Protein AF-V5GJG0-F1 (afdb_monomer_lite)

pLDDT: mean 94.21, std 4.52, range [66.25, 98.5]

Structure (mmCIF, N/CA/C/O backbone):
data_AF-V5GJG0-F1
#
_entry.id   AF-V5GJG0-F1
#
loop_
_atom_site.group_PDB
_atom_site.id
_atom_site.type_symbol
_atom_site.label_atom_id
_atom_site.label_alt_id
_atom_site.label_comp_id
_atom_site.label_asym_id
_atom_site.label_entity_id
_atom_site.label_seq_id
_atom_site.pdbx_PDB_ins_code
_atom_site.Cartn_x
_atom_site.Cartn_y
_atom_site.Cartn_z
_atom_site.occupancy
_atom_site.B_iso_or_equiv
_atom_site.auth_seq_id
_atom_site.auth_comp_id
_atom_site.auth_asym_id
_atom_site.auth_atom_id
_atom_site.pdbx_PDB_model_num
ATOM 1 N N . CYS A 1 1 ? 19.287 -7.462 -42.741 1.00 72.06 1 CYS A N 1
ATOM 2 C CA . CYS A 1 1 ? 18.991 -7.308 -41.304 1.00 72.06 1 CYS A CA 1
ATOM 3 C C . CYS A 1 1 ? 19.361 -5.898 -40.877 1.00 72.06 1 CYS A C 1
ATOM 5 O O . CYS A 1 1 ? 20.511 -5.533 -41.064 1.00 72.06 1 CYS A O 1
ATOM 7 N N . SER A 1 2 ? 18.399 -5.112 -40.390 1.00 84.31 2 SER A N 1
ATOM 8 C CA . SER A 1 2 ? 18.589 -3.713 -39.963 1.00 84.31 2 SER A CA 1
ATOM 9 C C . SER A 1 2 ? 18.581 -3.524 -38.441 1.00 84.31 2 SER A C 1
ATOM 11 O O . SER A 1 2 ? 18.913 -2.444 -37.970 1.00 84.31 2 SER A O 1
ATOM 13 N N . LEU A 1 3 ? 18.217 -4.560 -37.680 1.00 86.62 3 LEU A N 1
ATOM 14 C CA . LEU A 1 3 ? 18.143 -4.560 -36.219 1.00 86.62 3 LEU A CA 1
ATOM 15 C C . LEU A 1 3 ? 18.796 -5.828 -35.663 1.00 86.62 3 LEU A C 1
ATOM 17 O O . LEU A 1 3 ? 18.844 -6.857 -36.348 1.00 86.62 3 LEU A O 1
ATOM 21 N N . CYS A 1 4 ? 19.283 -5.739 -34.426 1.00 88.81 4 CYS A N 1
ATOM 22 C CA . CYS A 1 4 ? 19.715 -6.896 -33.651 1.00 88.81 4 CYS A CA 1
ATOM 23 C C . CYS A 1 4 ? 18.515 -7.796 -33.298 1.00 88.81 4 CYS A C 1
ATOM 25 O O . CYS A 1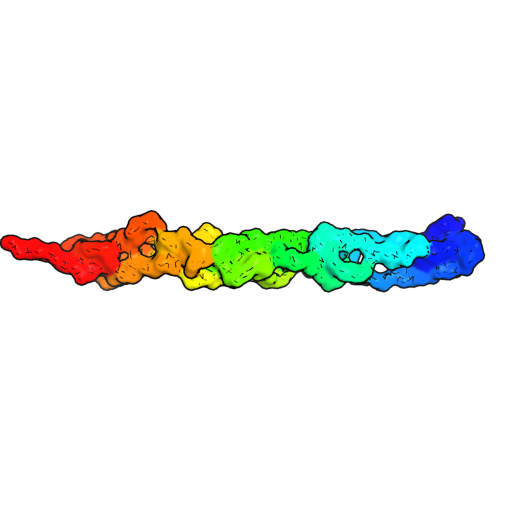 4 ? 17.357 -7.384 -33.397 1.00 88.81 4 CYS A O 1
ATOM 27 N N . ALA A 1 5 ? 18.789 -9.047 -32.918 1.00 89.06 5 ALA A N 1
ATOM 28 C CA . ALA A 1 5 ? 17.753 -9.986 -32.486 1.00 89.06 5 ALA A CA 1
ATOM 29 C C . ALA A 1 5 ? 17.010 -9.476 -31.227 1.00 89.06 5 ALA A C 1
ATOM 31 O O . ALA A 1 5 ? 17.573 -8.671 -30.482 1.00 89.06 5 ALA A O 1
ATOM 32 N N . PRO A 1 6 ? 15.775 -9.942 -30.948 1.00 85.56 6 PRO A N 1
ATOM 33 C CA . PRO A 1 6 ? 15.076 -9.608 -29.706 1.00 85.56 6 PRO A CA 1
ATOM 34 C C . PRO A 1 6 ? 15.945 -9.897 -28.475 1.00 85.56 6 PRO A C 1
ATOM 36 O O . PRO A 1 6 ? 16.569 -10.954 -28.397 1.00 85.56 6 PRO A O 1
ATOM 39 N N . GLY A 1 7 ? 16.006 -8.949 -27.536 1.00 85.38 7 GLY A N 1
ATOM 40 C CA . GLY A 1 7 ? 16.881 -9.033 -26.360 1.00 85.38 7 GLY A CA 1
ATOM 41 C C . GLY A 1 7 ? 18.332 -8.594 -26.600 1.00 85.38 7 GLY A C 1
ATOM 42 O O . GLY A 1 7 ? 19.149 -8.720 -25.693 1.00 85.38 7 GLY A O 1
ATOM 43 N N . PHE A 1 8 ? 18.663 -8.069 -27.785 1.00 91.31 8 PHE A N 1
ATOM 44 C CA . PHE A 1 8 ? 19.981 -7.521 -28.106 1.00 91.31 8 PHE A CA 1
ATOM 45 C C . PHE A 1 8 ? 19.888 -6.071 -28.591 1.00 91.31 8 PHE A C 1
ATOM 47 O O . PHE A 1 8 ? 18.914 -5.680 -29.239 1.00 91.31 8 PHE A O 1
ATOM 54 N N . TYR A 1 9 ? 20.938 -5.293 -28.334 1.00 93.69 9 TYR A N 1
ATOM 55 C CA . TYR A 1 9 ? 21.072 -3.904 -28.760 1.00 93.69 9 TYR A CA 1
ATOM 56 C C . TYR A 1 9 ? 22.412 -3.636 -29.453 1.00 93.69 9 TYR A C 1
ATOM 58 O O . TYR A 1 9 ? 23.375 -4.380 -29.275 1.00 93.69 9 TYR A O 1
ATOM 66 N N . GLY A 1 10 ? 22.476 -2.576 -30.257 1.00 91.38 10 GLY A N 1
ATOM 67 C CA . GLY A 1 10 ? 23.680 -2.144 -30.971 1.00 91.38 10 GLY A CA 1
ATOM 68 C C . GLY A 1 10 ? 23.406 -1.830 -32.442 1.00 91.38 10 GLY A C 1
ATOM 69 O O . GLY A 1 10 ? 22.259 -1.771 -32.883 1.00 91.38 10 GLY A O 1
ATOM 70 N N . ASP A 1 11 ? 24.462 -1.626 -33.227 1.00 90.88 11 ASP A N 1
ATOM 71 C CA . ASP A 1 11 ? 24.352 -1.368 -34.664 1.00 90.88 11 ASP A CA 1
ATOM 72 C C . ASP A 1 11 ? 24.513 -2.680 -35.446 1.00 90.88 11 ASP A C 1
ATOM 74 O O . ASP A 1 11 ? 25.607 -3.236 -35.556 1.00 90.88 11 ASP A O 1
ATOM 78 N N . ALA A 1 12 ? 23.411 -3.172 -36.017 1.00 89.31 12 ALA A N 1
ATOM 79 C CA . ALA A 1 12 ? 23.382 -4.395 -36.819 1.00 89.31 12 ALA A CA 1
ATOM 80 C C . ALA A 1 12 ? 23.891 -4.215 -38.264 1.00 89.31 12 ALA A C 1
ATOM 82 O O . ALA A 1 12 ? 24.106 -5.208 -38.964 1.00 89.31 12 ALA A O 1
ATOM 83 N N . VAL A 1 13 ? 24.058 -2.973 -38.730 1.00 88.56 13 VAL A N 1
ATOM 84 C CA . VAL A 1 13 ? 24.346 -2.637 -40.130 1.00 88.56 13 VAL A CA 1
ATOM 85 C C . VAL A 1 13 ? 25.823 -2.313 -40.321 1.00 88.56 13 VAL A C 1
ATOM 87 O O . VAL A 1 13 ? 26.483 -2.983 -41.119 1.00 88.56 13 VAL A O 1
ATOM 90 N N . ASN A 1 14 ? 26.351 -1.324 -39.593 1.00 89.81 14 ASN A N 1
ATOM 91 C CA . ASN A 1 14 ? 27.720 -0.847 -39.813 1.00 89.81 14 ASN A CA 1
ATOM 92 C C . ASN A 1 14 ? 28.714 -1.559 -38.898 1.00 89.81 14 ASN A C 1
ATOM 94 O O . ASN A 1 14 ? 29.642 -2.206 -39.381 1.00 89.81 14 ASN A O 1
ATOM 98 N N . LEU A 1 15 ? 28.515 -1.463 -37.580 1.00 88.75 15 LEU A N 1
ATOM 99 C CA . LEU A 1 15 ? 29.462 -1.999 -36.594 1.00 88.75 15 LEU A CA 1
ATOM 100 C C . LEU A 1 15 ? 29.273 -3.496 -36.318 1.00 88.75 15 LEU A C 1
ATOM 102 O O . LEU A 1 15 ? 30.209 -4.149 -35.864 1.00 88.75 15 LEU A O 1
ATOM 106 N N . LYS A 1 16 ? 28.080 -4.042 -36.593 1.00 88.75 16 LYS A N 1
ATOM 107 C CA . LYS A 1 16 ? 27.690 -5.441 -36.330 1.00 88.75 16 LYS A CA 1
ATOM 108 C C . LYS A 1 16 ? 27.974 -5.877 -34.888 1.00 88.75 16 LYS A C 1
ATOM 110 O O . LYS A 1 16 ? 28.361 -7.015 -34.636 1.00 88.75 16 LYS A O 1
ATOM 115 N N . ASN A 1 17 ? 27.783 -4.966 -33.940 1.00 90.44 17 ASN A N 1
ATOM 116 C CA . ASN A 1 17 ? 28.184 -5.119 -32.543 1.00 90.44 17 ASN A CA 1
ATOM 117 C C . ASN A 1 17 ? 26.995 -5.418 -31.619 1.00 90.44 17 ASN A C 1
ATOM 119 O O . ASN A 1 17 ? 26.889 -4.834 -30.545 1.00 90.44 17 ASN A O 1
ATOM 123 N N . CYS A 1 18 ? 26.098 -6.314 -32.030 1.00 92.31 18 CYS A N 1
ATOM 124 C CA . CYS A 1 18 ? 24.938 -6.677 -31.219 1.00 92.31 18 CYS A CA 1
ATOM 125 C C . CYS A 1 18 ? 25.366 -7.289 -29.871 1.00 92.31 18 CYS A C 1
ATOM 127 O O . CYS A 1 18 ? 26.082 -8.290 -29.836 1.00 92.31 18 CYS A O 1
ATOM 129 N N . GLN A 1 19 ? 24.894 -6.703 -28.773 1.00 93.25 19 GLN A N 1
ATOM 130 C CA . GLN A 1 19 ? 25.156 -7.104 -27.390 1.00 93.25 19 GLN A CA 1
ATOM 131 C C . GLN A 1 19 ? 23.849 -7.472 -26.692 1.00 93.25 19 GLN A C 1
ATOM 133 O O . GLN A 1 19 ? 22.807 -6.907 -27.005 1.00 93.25 19 GLN A O 1
ATOM 138 N N . ALA A 1 20 ? 23.890 -8.432 -25.768 1.00 92.88 20 ALA A N 1
ATOM 139 C CA . ALA A 1 20 ? 22.706 -8.822 -25.008 1.00 92.88 20 ALA A CA 1
ATOM 140 C C . ALA A 1 20 ? 22.283 -7.693 -24.057 1.00 92.88 20 ALA A C 1
ATOM 142 O O . ALA A 1 20 ? 23.128 -7.082 -23.399 1.00 92.88 20 ALA A O 1
ATOM 143 N N . CYS A 1 21 ? 20.982 -7.434 -23.967 1.00 93.44 21 CYS A N 1
ATOM 144 C CA . CYS A 1 21 ? 20.429 -6.517 -22.981 1.00 93.44 21 CYS A CA 1
ATOM 145 C C . CYS A 1 21 ? 20.569 -7.099 -21.572 1.00 93.44 21 CYS A C 1
ATOM 147 O O . CYS A 1 21 ? 20.357 -8.292 -21.356 1.00 93.44 21 CYS A O 1
ATOM 149 N N . ILE A 1 22 ? 20.899 -6.244 -20.606 1.00 94.69 22 ILE A N 1
ATOM 150 C CA . ILE A 1 22 ? 21.053 -6.627 -19.200 1.00 94.69 22 ILE A CA 1
ATOM 151 C C . ILE A 1 22 ? 19.886 -6.022 -18.420 1.00 94.69 22 ILE A C 1
ATOM 153 O O . ILE A 1 22 ? 20.044 -5.005 -17.751 1.00 94.69 22 ILE A O 1
ATOM 157 N N . CYS A 1 23 ? 18.718 -6.647 -18.535 1.00 95.12 23 CYS A N 1
ATOM 158 C CA . CYS A 1 23 ? 17.480 -6.222 -17.885 1.00 95.12 23 CYS A CA 1
ATOM 159 C C . CYS A 1 23 ? 16.870 -7.383 -17.086 1.00 95.12 23 CYS A C 1
ATOM 161 O O . CYS A 1 23 ? 17.117 -8.544 -17.409 1.00 95.12 23 CYS A O 1
ATOM 163 N N . ASP A 1 24 ? 16.073 -7.085 -16.063 1.00 96.12 24 ASP A N 1
ATOM 164 C CA . ASP A 1 24 ? 15.279 -8.083 -15.347 1.00 96.12 24 ASP A CA 1
ATOM 165 C C . ASP A 1 24 ? 14.045 -8.451 -16.178 1.00 96.12 24 ASP A C 1
ATOM 167 O O . ASP A 1 24 ? 13.226 -7.592 -16.506 1.00 96.12 24 ASP A O 1
ATOM 171 N N . GLU A 1 25 ? 13.899 -9.723 -16.537 1.00 93.62 25 GLU A N 1
ATOM 172 C CA . GLU A 1 25 ? 12.803 -10.186 -17.397 1.00 93.62 25 GLU A CA 1
ATOM 173 C C . GLU A 1 25 ? 11.416 -9.977 -16.767 1.00 93.62 25 GLU A C 1
ATOM 175 O O . GLU A 1 25 ? 10.432 -9.785 -17.481 1.00 93.62 25 GLU A O 1
ATOM 180 N N . THR A 1 26 ? 11.331 -9.976 -15.435 1.00 95.69 26 THR A N 1
ATOM 181 C CA . THR A 1 26 ? 10.078 -9.816 -14.687 1.00 95.69 26 THR A CA 1
ATOM 182 C C . THR A 1 26 ? 9.561 -8.389 -14.801 1.00 95.69 26 THR A C 1
ATOM 184 O O . THR A 1 26 ? 8.375 -8.161 -15.054 1.00 95.69 26 THR A O 1
ATOM 187 N N . GLY 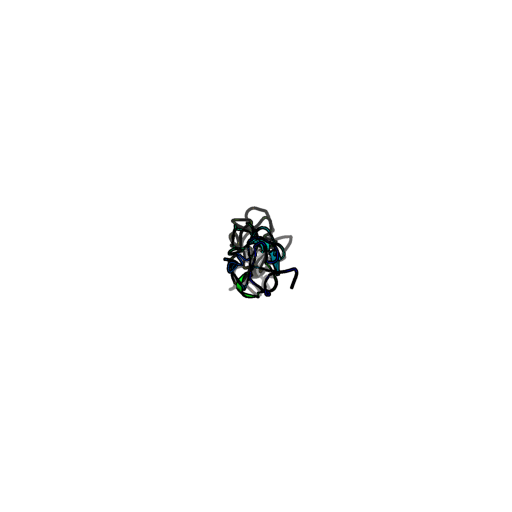A 1 27 ? 10.456 -7.420 -14.609 1.00 95.94 27 GLY A N 1
ATOM 188 C CA . GLY A 1 27 ? 10.115 -6.004 -14.546 1.00 95.94 27 GLY A CA 1
ATOM 189 C C . GLY A 1 27 ? 10.273 -5.249 -15.862 1.00 95.94 27 GLY A C 1
ATOM 190 O O . GLY A 1 27 ? 9.797 -4.121 -15.973 1.00 95.94 27 GLY A O 1
ATOM 191 N N . THR A 1 28 ? 10.904 -5.848 -16.870 1.00 96.25 28 THR A N 1
ATOM 192 C CA . THR A 1 28 ? 11.143 -5.204 -18.167 1.00 96.25 28 THR A CA 1
ATOM 193 C C . THR A 1 28 ? 9.978 -5.434 -19.120 1.00 96.25 28 THR A C 1
ATOM 195 O O . THR A 1 28 ? 9.480 -6.547 -19.288 1.00 96.25 28 THR A O 1
ATOM 198 N N . ASP A 1 29 ? 9.520 -4.366 -19.762 1.00 95.00 29 ASP A N 1
ATOM 199 C CA . ASP A 1 29 ? 8.567 -4.444 -20.862 1.00 95.00 29 ASP A CA 1
ATOM 200 C C . ASP A 1 29 ? 9.286 -4.768 -22.174 1.00 95.00 29 ASP A C 1
ATOM 202 O O . ASP A 1 29 ? 9.006 -5.780 -22.814 1.00 95.00 29 ASP A O 1
ATOM 206 N N . HIS A 1 30 ? 10.281 -3.954 -22.529 1.00 93.50 30 HIS A N 1
ATOM 207 C CA . HIS A 1 30 ? 11.161 -4.213 -23.661 1.00 93.50 30 HIS A CA 1
ATOM 208 C C . HIS A 1 30 ? 12.522 -3.528 -23.486 1.00 93.50 30 HIS A C 1
ATOM 210 O O . HIS A 1 30 ? 12.685 -2.614 -22.681 1.00 93.50 30 HIS A O 1
ATOM 216 N N . CYS A 1 31 ? 13.516 -3.972 -24.253 1.00 93.56 31 CYS A N 1
ATOM 217 C CA . CYS A 1 31 ? 14.829 -3.335 -24.326 1.00 93.56 31 CYS A CA 1
ATOM 218 C C . CYS A 1 31 ? 14.965 -2.558 -25.640 1.00 93.56 31 CYS A C 1
ATOM 220 O O . CYS A 1 31 ? 14.625 -3.071 -26.710 1.00 93.56 31 CYS A O 1
ATOM 222 N N . GLU A 1 32 ? 15.482 -1.333 -25.577 1.00 92.50 32 GLU A N 1
ATOM 223 C CA . GLU A 1 32 ? 15.725 -0.509 -26.760 1.00 92.50 32 GLU A CA 1
ATOM 224 C C . GLU A 1 32 ? 16.853 -1.077 -27.635 1.00 92.50 32 GLU A C 1
ATOM 226 O O . GLU A 1 32 ? 17.995 -1.221 -27.199 1.00 92.50 32 GLU A O 1
ATOM 231 N N . SER A 1 33 ? 16.565 -1.313 -28.919 1.00 88.31 33 SER A N 1
ATOM 232 C CA . SER A 1 33 ? 17.477 -2.003 -29.847 1.00 88.31 33 SER A CA 1
ATOM 233 C C . SER A 1 33 ? 18.766 -1.246 -30.194 1.00 88.31 33 SER A C 1
ATOM 235 O O . SER A 1 33 ? 19.679 -1.845 -30.755 1.00 88.31 33 SER A O 1
ATOM 237 N N . PHE A 1 34 ? 18.866 0.051 -29.892 1.00 86.69 34 PHE A N 1
ATOM 238 C CA . PHE A 1 34 ? 20.061 0.856 -30.189 1.00 86.69 34 PHE A CA 1
ATOM 239 C C . PHE A 1 34 ? 20.877 1.192 -28.940 1.00 86.69 34 PHE A C 1
ATOM 241 O O . PHE A 1 34 ? 22.102 1.110 -28.973 1.00 86.69 34 PHE A O 1
ATOM 248 N N . SER A 1 35 ? 20.209 1.576 -27.851 1.00 90.44 35 SER A N 1
ATOM 249 C CA . SER A 1 35 ? 20.849 2.057 -26.621 1.00 90.44 35 SER A CA 1
ATOM 250 C C . SER A 1 35 ? 21.104 0.945 -25.599 1.00 90.44 35 SER A C 1
ATOM 252 O O . SER A 1 35 ? 21.975 1.103 -24.749 1.00 90.44 35 SER A O 1
ATOM 254 N N . GLY A 1 36 ? 20.337 -0.151 -25.653 1.00 91.12 36 GLY A N 1
ATOM 255 C CA . GLY A 1 36 ? 20.336 -1.182 -24.614 1.00 91.12 36 GLY A CA 1
ATOM 256 C C . GLY A 1 36 ? 19.586 -0.786 -23.346 1.00 91.12 36 GLY A C 1
ATOM 257 O O . GLY A 1 36 ? 19.648 -1.508 -22.354 1.00 91.12 36 GLY A O 1
ATOM 258 N N . ARG A 1 37 ? 18.882 0.354 -23.356 1.00 94.06 37 ARG A N 1
ATOM 259 C CA . ARG A 1 37 ? 18.104 0.824 -22.210 1.00 94.06 37 ARG A CA 1
ATOM 260 C C . ARG A 1 37 ? 16.898 -0.083 -21.973 1.00 94.06 37 ARG A C 1
ATOM 262 O O . ARG A 1 37 ? 16.126 -0.352 -22.896 1.00 94.06 37 ARG A O 1
ATOM 269 N N . CYS A 1 38 ? 16.720 -0.498 -20.724 1.00 95.62 38 CYS A N 1
ATOM 270 C CA . CYS A 1 38 ? 15.558 -1.253 -20.277 1.00 95.62 38 CYS A CA 1
ATOM 271 C C . CYS A 1 38 ? 14.366 -0.306 -20.109 1.00 95.62 38 CYS A C 1
ATOM 273 O O . CYS A 1 38 ? 14.441 0.678 -19.372 1.00 95.62 38 CYS A O 1
ATOM 275 N N . VAL A 1 39 ? 13.268 -0.590 -20.802 1.00 95.62 39 VAL A N 1
ATOM 276 C CA . VAL A 1 39 ? 11.986 0.081 -20.588 1.00 95.62 39 VAL A CA 1
ATOM 277 C C . VAL A 1 39 ? 11.197 -0.758 -19.598 1.00 95.62 39 VAL A C 1
ATOM 279 O O . VAL A 1 39 ? 10.859 -1.909 -19.877 1.00 95.62 39 VAL A O 1
ATOM 282 N N . CYS A 1 40 ? 10.943 -0.195 -18.423 1.00 97.50 40 CYS A N 1
ATOM 283 C CA . CYS A 1 40 ? 10.299 -0.909 -17.330 1.00 97.50 40 CYS A CA 1
ATOM 284 C C . CYS A 1 40 ? 8.782 -0.986 -17.509 1.00 97.50 40 CYS A C 1
ATOM 286 O O . CYS A 1 40 ? 8.157 -0.110 -18.112 1.00 97.50 40 CYS A O 1
ATOM 288 N N . LYS A 1 41 ? 8.186 -2.043 -16.954 1.00 97.56 41 LYS A N 1
ATOM 289 C CA . LYS A 1 41 ? 6.737 -2.175 -16.783 1.00 97.56 41 LYS A CA 1
ATOM 290 C C . LYS A 1 41 ? 6.207 -1.080 -15.841 1.00 97.56 41 LYS A C 1
ATOM 292 O O . LYS A 1 41 ? 6.993 -0.453 -15.128 1.00 97.56 41 LYS A O 1
ATOM 297 N N . PRO A 1 42 ? 4.882 -0.848 -15.799 1.00 97.94 42 PRO A N 1
ATOM 298 C CA . PRO A 1 42 ? 4.300 0.173 -14.933 1.00 97.94 42 PRO A CA 1
ATOM 299 C C . PRO A 1 42 ? 4.751 0.038 -13.473 1.00 97.94 42 PRO A C 1
ATOM 301 O O . PRO A 1 42 ? 4.731 -1.061 -12.912 1.00 97.94 42 PRO A O 1
ATOM 304 N N . ASN A 1 43 ? 5.148 1.167 -12.879 1.00 97.81 43 ASN A N 1
ATOM 305 C CA . ASN A 1 43 ? 5.589 1.306 -11.485 1.00 97.81 43 ASN A CA 1
ATOM 306 C C . ASN A 1 43 ? 6.790 0.420 -11.092 1.00 97.81 43 ASN A C 1
ATOM 308 O O . ASN A 1 43 ? 7.007 0.135 -9.914 1.00 97.81 43 ASN A O 1
ATOM 312 N N . VAL A 1 44 ? 7.567 -0.039 -12.075 1.00 98.12 44 VAL A N 1
ATOM 313 C CA . VAL A 1 44 ? 8.856 -0.707 -11.876 1.00 98.12 44 VAL A CA 1
ATOM 314 C C . VAL A 1 44 ? 9.965 0.295 -12.176 1.00 98.12 44 VAL A C 1
ATOM 316 O O . VAL A 1 44 ? 9.914 1.010 -13.176 1.00 98.12 44 VAL A O 1
ATOM 319 N N . ILE A 1 45 ? 10.982 0.330 -11.324 1.00 96.94 45 ILE A N 1
ATOM 320 C CA . ILE A 1 45 ? 12.120 1.243 -11.423 1.00 96.94 45 ILE A CA 1
ATOM 321 C C . ILE A 1 45 ? 13.450 0.485 -11.330 1.00 96.94 45 ILE A C 1
ATOM 323 O O . ILE A 1 45 ? 13.500 -0.719 -11.081 1.00 96.94 45 ILE A O 1
ATOM 327 N N . GLY A 1 46 ? 14.542 1.231 -11.500 1.00 96.19 46 GLY A N 1
ATOM 328 C CA . GLY A 1 46 ? 15.907 0.711 -11.533 1.00 96.19 46 GLY A CA 1
ATOM 329 C C . GLY A 1 46 ? 16.436 0.630 -12.961 1.00 96.19 46 GLY A C 1
ATOM 330 O O . GLY A 1 46 ? 15.672 0.485 -13.910 1.00 96.19 46 GLY A O 1
ATOM 331 N N . GLU A 1 47 ? 17.757 0.719 -13.129 1.00 94.50 47 GLU A N 1
ATOM 332 C CA . GLU A 1 47 ? 18.389 0.669 -14.462 1.00 94.50 47 GLU A CA 1
ATOM 333 C C . GLU A 1 47 ? 18.090 -0.638 -15.204 1.00 94.50 47 GLU A C 1
ATOM 335 O O . GLU A 1 47 ? 18.072 -0.668 -16.432 1.00 94.50 47 GLU A O 1
ATOM 340 N N . LYS A 1 48 ? 17.835 -1.706 -14.442 1.00 95.81 48 LYS A N 1
ATOM 341 C CA . LYS A 1 48 ? 17.501 -3.038 -14.943 1.00 95.81 48 LYS A CA 1
ATOM 342 C C . LYS A 1 48 ? 16.032 -3.400 -14.744 1.00 95.81 48 LYS A C 1
ATOM 344 O O . LYS A 1 48 ? 15.682 -4.541 -15.008 1.00 95.81 48 LYS A O 1
ATOM 349 N N . CYS A 1 49 ? 15.192 -2.468 -14.289 1.00 97.31 49 CYS A N 1
ATOM 350 C CA . CYS A 1 49 ? 13.794 -2.734 -13.949 1.00 97.31 49 CYS A CA 1
ATOM 351 C C . CYS A 1 49 ? 13.640 -3.851 -12.901 1.00 97.31 49 CYS A C 1
ATOM 353 O O . CYS A 1 49 ? 12.866 -4.783 -13.084 1.00 97.31 49 CYS A O 1
ATOM 355 N N . ASP A 1 50 ? 14.420 -3.777 -11.823 1.00 96.38 50 ASP A N 1
ATOM 356 C CA . ASP A 1 50 ? 14.635 -4.860 -10.857 1.00 96.38 50 ASP A CA 1
ATOM 357 C C . ASP A 1 50 ? 13.847 -4.699 -9.547 1.00 96.38 50 ASP A C 1
ATOM 359 O O . ASP A 1 50 ? 13.936 -5.550 -8.662 1.00 96.38 50 ASP A O 1
ATOM 363 N N . ARG A 1 51 ? 13.080 -3.613 -9.393 1.00 96.19 51 ARG A N 1
ATOM 364 C CA . ARG A 1 51 ? 12.266 -3.378 -8.193 1.00 96.19 51 ARG A CA 1
ATOM 365 C C . ARG A 1 51 ? 11.063 -2.486 -8.453 1.00 96.19 51 ARG A C 1
ATOM 367 O O . ARG A 1 51 ? 11.039 -1.720 -9.412 1.00 96.19 51 ARG A O 1
ATOM 374 N N . CYS A 1 52 ? 10.083 -2.546 -7.561 1.00 97.81 52 CYS A N 1
ATOM 375 C CA . CYS A 1 52 ? 8.976 -1.598 -7.570 1.00 97.81 52 CYS A CA 1
ATOM 376 C C . CYS A 1 52 ? 9.435 -0.185 -7.199 1.00 97.81 52 CYS A C 1
ATOM 378 O O . CYS A 1 52 ? 10.418 0.004 -6.475 1.00 97.81 52 CYS A O 1
ATOM 380 N N . GLU A 1 53 ? 8.700 0.804 -7.699 1.00 97.94 53 GLU A N 1
ATOM 381 C CA . GLU A 1 53 ? 8.731 2.155 -7.155 1.00 97.94 53 GLU A CA 1
ATOM 382 C C . GLU A 1 53 ? 8.347 2.149 -5.667 1.00 97.94 53 GLU A C 1
ATOM 384 O O . GLU A 1 53 ? 7.693 1.224 -5.179 1.00 97.94 53 GLU A O 1
ATOM 389 N N . VAL A 1 54 ? 8.771 3.181 -4.937 1.00 96.75 54 VAL A N 1
ATOM 390 C CA . VAL A 1 54 ? 8.343 3.386 -3.548 1.00 96.75 54 VAL A CA 1
ATOM 391 C C . VAL A 1 54 ? 6.812 3.464 -3.501 1.00 96.75 54 VAL A C 1
ATOM 393 O O . VAL A 1 54 ? 6.179 3.923 -4.451 1.00 96.75 54 VAL A O 1
ATOM 396 N N . GLU A 1 55 ? 6.222 2.961 -2.419 1.00 97.50 55 GLU A N 1
ATOM 397 C CA . GLU A 1 55 ? 4.772 2.853 -2.204 1.00 97.50 55 GLU A CA 1
ATOM 398 C C . GLU A 1 55 ? 4.059 1.917 -3.193 1.00 97.50 55 GLU A C 1
ATOM 400 O O . GLU A 1 55 ? 2.846 2.011 -3.380 1.00 97.50 55 GLU A O 1
ATOM 405 N N . HIS A 1 56 ? 4.787 0.975 -3.802 1.00 98.25 56 HIS A N 1
ATOM 406 C CA . HIS A 1 56 ? 4.235 -0.052 -4.684 1.00 98.25 56 HIS A CA 1
ATOM 407 C C . HIS A 1 56 ? 4.709 -1.460 -4.302 1.00 98.25 56 HIS A C 1
ATOM 409 O O . HIS A 1 56 ? 5.743 -1.640 -3.662 1.00 98.25 56 HIS A O 1
ATOM 415 N N . TYR A 1 57 ? 3.949 -2.471 -4.725 1.00 98.06 57 TYR A N 1
ATOM 416 C CA . TYR A 1 57 ? 4.218 -3.883 -4.451 1.00 98.06 57 TYR A CA 1
ATOM 417 C C . TYR A 1 57 ? 3.850 -4.780 -5.642 1.00 98.06 57 TYR A C 1
ATOM 419 O O . TYR A 1 57 ? 3.249 -4.336 -6.624 1.00 98.06 57 TYR A O 1
ATOM 427 N N . GLY A 1 58 ? 4.188 -6.068 -5.559 1.00 97.00 58 GLY A N 1
ATOM 428 C CA . GLY A 1 58 ? 3.736 -7.075 -6.522 1.00 97.00 58 GLY A CA 1
ATOM 429 C C . GLY A 1 58 ? 4.673 -7.303 -7.710 1.00 97.00 58 GLY A C 1
ATOM 430 O O . GLY A 1 58 ? 4.221 -7.792 -8.749 1.00 97.00 58 GLY A O 1
ATOM 431 N N . PHE A 1 59 ? 5.972 -7.017 -7.557 1.00 96.88 59 PHE A N 1
ATOM 432 C CA . PHE A 1 59 ? 6.996 -7.221 -8.595 1.00 96.88 59 PHE A CA 1
ATOM 433 C C . PHE A 1 59 ? 6.938 -8.625 -9.220 1.00 96.88 59 PHE A C 1
ATOM 435 O O . PHE A 1 59 ? 6.944 -8.782 -10.439 1.00 96.88 59 PHE A O 1
ATOM 442 N N . GLN A 1 60 ? 6.770 -9.653 -8.383 1.00 94.50 60 GLN A N 1
ATOM 443 C CA . GLN A 1 60 ? 6.740 -11.066 -8.786 1.00 94.50 60 GLN A CA 1
ATOM 444 C C . GLN A 1 60 ? 5.571 -11.432 -9.716 1.00 94.50 60 GLN A C 1
ATOM 446 O O . GLN A 1 60 ? 5.566 -12.515 -10.297 1.00 94.50 60 GLN A O 1
ATOM 451 N N . SER A 1 61 ? 4.576 -10.554 -9.879 1.00 94.06 61 SER A N 1
ATOM 452 C CA . SER A 1 61 ? 3.470 -10.778 -10.813 1.00 94.06 61 SER A CA 1
ATOM 453 C C . SER A 1 61 ? 3.910 -10.764 -12.283 1.00 94.06 61 SER A C 1
ATOM 455 O O . SER A 1 61 ? 3.172 -11.255 -13.140 1.00 94.06 61 SER A O 1
ATOM 457 N N . GLY A 1 62 ? 5.064 -10.156 -12.594 1.00 93.88 62 GLY A N 1
ATOM 458 C CA . GLY A 1 62 ? 5.549 -9.960 -13.964 1.00 93.88 62 GLY A CA 1
ATOM 459 C C . GLY A 1 62 ? 4.695 -9.003 -14.805 1.00 93.88 62 GLY A C 1
ATOM 460 O O . GLY A 1 62 ? 4.899 -8.885 -16.012 1.00 93.88 62 GLY A O 1
ATOM 461 N N . ARG A 1 63 ? 3.706 -8.328 -14.202 1.00 94.88 63 ARG A N 1
ATOM 462 C CA . ARG A 1 63 ? 2.802 -7.385 -14.888 1.00 94.88 63 ARG A CA 1
ATOM 463 C C . ARG A 1 63 ? 3.120 -5.918 -14.593 1.00 94.88 63 ARG A C 1
ATOM 465 O O . ARG A 1 63 ? 2.484 -5.043 -15.170 1.00 94.88 63 ARG A O 1
ATOM 472 N N . GLY A 1 64 ? 4.106 -5.662 -13.739 1.00 95.38 64 GLY A N 1
ATOM 473 C CA . GLY A 1 64 ? 4.358 -4.358 -13.131 1.00 95.38 64 GLY A CA 1
ATOM 474 C C . GLY A 1 64 ? 3.936 -4.341 -11.663 1.00 95.38 64 GLY A C 1
ATOM 475 O O . GLY A 1 64 ? 3.453 -5.348 -11.138 1.00 95.38 64 GLY A O 1
ATOM 476 N N . CYS A 1 65 ? 4.135 -3.203 -11.008 1.00 98.06 65 CYS A N 1
ATOM 477 C CA . CYS A 1 65 ? 3.798 -3.032 -9.599 1.00 98.06 65 CYS A CA 1
ATOM 478 C C . CYS A 1 65 ? 2.493 -2.253 -9.419 1.00 98.06 65 CYS A C 1
ATOM 480 O O . CYS A 1 65 ? 2.081 -1.470 -10.277 1.00 98.06 65 CYS A O 1
ATOM 482 N N . VAL A 1 66 ? 1.831 -2.478 -8.291 1.00 97.50 66 VAL A N 1
ATOM 483 C CA . VAL A 1 66 ? 0.548 -1.864 -7.928 1.00 97.50 66 VAL A CA 1
ATOM 484 C C . VAL A 1 66 ? 0.765 -0.966 -6.711 1.00 97.50 66 VAL A C 1
ATOM 486 O O . VAL A 1 66 ? 1.541 -1.354 -5.836 1.00 97.50 66 VAL A O 1
ATOM 489 N N . PRO A 1 67 ? 0.132 0.218 -6.636 1.00 98.00 67 PRO A N 1
ATOM 490 C CA . PRO A 1 67 ? 0.257 1.092 -5.475 1.00 98.00 67 PRO A CA 1
ATOM 491 C C . PRO A 1 67 ? -0.255 0.413 -4.201 1.00 98.00 67 PRO A C 1
ATOM 493 O O . PRO A 1 67 ? -1.223 -0.351 -4.216 1.00 98.00 67 PRO A O 1
ATOM 496 N N . CYS A 1 68 ? 0.396 0.711 -3.082 1.00 98.00 68 CYS A N 1
ATOM 497 C CA . CYS A 1 68 ? 0.053 0.178 -1.771 1.00 98.00 68 CYS A CA 1
ATOM 498 C C . CYS A 1 68 ? -1.305 0.686 -1.272 1.00 98.00 68 CYS A C 1
ATOM 500 O O . CYS A 1 68 ? -2.085 -0.107 -0.743 1.00 98.00 68 CYS A O 1
ATOM 502 N N . GLU A 1 69 ? -1.610 1.971 -1.478 1.00 97.44 69 GLU A N 1
ATOM 503 C CA . GLU A 1 69 ? -2.853 2.617 -1.022 1.00 97.44 69 GLU A CA 1
ATOM 504 C C . GLU A 1 69 ? -3.078 2.492 0.499 1.00 97.44 69 GLU A C 1
ATOM 506 O O . GLU A 1 69 ? -4.191 2.231 0.955 1.00 97.44 69 GLU A O 1
ATOM 511 N N . CYS A 1 70 ? -2.018 2.638 1.299 1.00 98.31 70 CYS A N 1
ATOM 512 C CA . CYS A 1 70 ? -2.128 2.663 2.756 1.00 98.31 70 CYS A CA 1
ATOM 513 C C . CYS A 1 70 ? -2.886 3.915 3.233 1.00 98.31 70 CYS A C 1
ATOM 515 O O . CYS A 1 70 ? -2.712 5.006 2.696 1.00 98.31 70 CYS A O 1
ATOM 517 N N . ALA A 1 71 ? -3.756 3.756 4.229 1.00 98.12 71 ALA A N 1
ATOM 518 C CA . ALA A 1 71 ? -4.589 4.825 4.769 1.00 98.12 71 ALA A CA 1
ATOM 519 C C . ALA A 1 71 ? -3.909 5.539 5.951 1.00 98.12 71 ALA A C 1
ATOM 521 O O . ALA A 1 71 ? -2.874 5.118 6.459 1.00 98.12 71 ALA A O 1
ATOM 522 N N . GLU A 1 72 ? -4.522 6.614 6.456 1.00 97.25 72 GLU A N 1
ATOM 523 C CA . GLU A 1 72 ? -3.946 7.445 7.532 1.00 97.25 72 GLU A CA 1
ATOM 524 C C . GLU A 1 72 ? -3.647 6.684 8.841 1.00 97.25 72 GLU A C 1
ATOM 526 O O . GLU A 1 72 ? -2.766 7.076 9.617 1.00 97.25 72 GLU A O 1
ATOM 531 N N . ALA A 1 73 ? -4.357 5.578 9.087 1.00 97.69 73 ALA A N 1
ATOM 532 C CA . ALA A 1 73 ? -4.123 4.693 10.220 1.00 97.69 73 ALA A CA 1
ATOM 533 C C . ALA A 1 73 ? -3.030 3.637 9.950 1.00 97.69 73 ALA A C 1
ATOM 535 O O . ALA A 1 73 ? -2.885 2.685 10.719 1.00 97.69 73 ALA A O 1
ATOM 536 N N . SER A 1 74 ? -2.239 3.785 8.889 1.00 98.06 74 SER A N 1
ATOM 537 C CA . SER A 1 74 ? -1.008 3.028 8.662 1.00 98.06 74 SER A CA 1
ATOM 538 C C . SER A 1 74 ? 0.199 3.697 9.332 1.00 98.06 74 SER A C 1
ATOM 540 O O . SER A 1 74 ? 0.200 4.894 9.632 1.00 98.06 74 SER A O 1
ATOM 542 N N . GLU A 1 75 ? 1.231 2.907 9.628 1.00 97.62 75 GLU A N 1
ATOM 543 C CA . GLU A 1 75 ? 2.519 3.395 10.138 1.00 97.62 75 GLU A CA 1
ATOM 544 C C . GLU A 1 75 ? 3.402 4.000 9.036 1.00 97.62 75 GLU A C 1
ATOM 546 O O . GLU A 1 75 ? 4.242 4.848 9.330 1.00 97.62 75 GLU A O 1
ATOM 551 N N . SER A 1 76 ? 3.209 3.571 7.787 1.00 96.62 76 SER A N 1
ATOM 552 C CA . SER A 1 76 ? 3.913 4.040 6.591 1.00 96.62 76 SER A CA 1
ATOM 553 C C . SER A 1 76 ? 3.032 3.897 5.353 1.00 96.62 76 SER A C 1
ATOM 555 O O . SER A 1 76 ? 2.118 3.072 5.347 1.00 96.62 76 SER A O 1
ATOM 557 N N . ASP A 1 77 ? 3.378 4.629 4.294 1.00 97.00 77 ASP A N 1
ATOM 558 C CA . ASP A 1 77 ? 2.735 4.509 2.979 1.00 97.00 77 ASP A CA 1
ATOM 559 C C . ASP A 1 77 ? 3.256 3.297 2.177 1.00 97.00 77 ASP A C 1
ATOM 561 O O . ASP A 1 77 ? 2.573 2.773 1.297 1.00 97.00 77 ASP A O 1
ATOM 565 N N . GLN A 1 78 ? 4.445 2.788 2.530 1.00 97.38 78 GLN A N 1
ATOM 566 C CA . GLN A 1 78 ? 4.965 1.519 2.018 1.00 97.38 78 GLN A CA 1
ATOM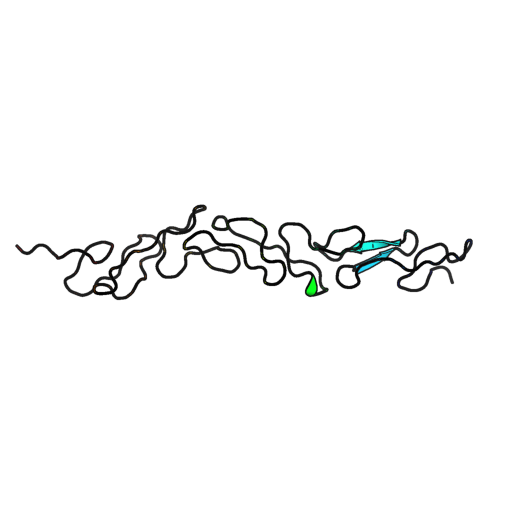 567 C C . GLN A 1 78 ? 4.256 0.331 2.679 1.00 97.38 78 GLN A C 1
ATOM 569 O O . GLN A 1 78 ? 4.097 0.275 3.903 1.00 97.38 78 GLN A O 1
ATOM 574 N N . CYS A 1 79 ? 3.899 -0.648 1.856 1.00 98.00 79 CYS A N 1
ATOM 575 C CA . CYS A 1 79 ? 3.315 -1.924 2.239 1.00 98.00 79 CYS A CA 1
ATOM 576 C C . CYS A 1 79 ? 4.293 -3.080 1.990 1.00 98.00 79 CYS A C 1
ATOM 578 O O . CYS A 1 79 ? 5.373 -2.895 1.432 1.00 98.00 79 CYS A O 1
ATOM 580 N N . ASP A 1 80 ? 3.915 -4.283 2.416 1.00 97.81 80 ASP A N 1
ATOM 581 C CA . ASP A 1 80 ? 4.668 -5.502 2.125 1.00 97.81 80 ASP A CA 1
ATOM 582 C C . ASP A 1 80 ? 4.784 -5.760 0.609 1.00 97.81 80 ASP A C 1
ATOM 584 O O . ASP A 1 80 ? 3.777 -5.802 -0.100 1.00 97.81 80 ASP A O 1
ATOM 588 N N . ASP A 1 81 ? 6.010 -5.986 0.127 1.00 95.44 81 ASP A N 1
ATOM 589 C CA . ASP A 1 81 ? 6.350 -6.040 -1.306 1.00 95.44 81 ASP A CA 1
ATOM 590 C C . ASP A 1 81 ? 5.658 -7.175 -2.083 1.00 95.44 81 ASP A C 1
ATOM 592 O O . ASP A 1 81 ? 5.600 -7.147 -3.318 1.00 95.44 81 ASP A O 1
ATOM 596 N N . VAL A 1 82 ? 5.127 -8.183 -1.384 1.00 94.00 82 VAL A N 1
ATOM 597 C CA . VAL A 1 82 ? 4.489 -9.358 -1.992 1.00 94.00 82 VAL A CA 1
ATOM 598 C C . VAL A 1 82 ? 2.979 -9.331 -1.787 1.00 94.00 82 VAL A C 1
ATOM 600 O O . VAL A 1 82 ? 2.215 -9.479 -2.740 1.00 94.00 82 VAL A O 1
ATOM 603 N N . THR A 1 83 ? 2.537 -9.156 -0.546 1.00 96.06 83 THR A N 1
ATOM 604 C CA . THR A 1 83 ? 1.122 -9.241 -0.162 1.00 96.06 83 THR A CA 1
ATOM 605 C C . THR A 1 83 ? 0.381 -7.919 -0.324 1.00 96.06 83 THR A C 1
ATOM 607 O O . THR A 1 83 ? -0.846 -7.914 -0.439 1.00 96.06 83 THR A O 1
ATOM 610 N N . GLY A 1 84 ? 1.104 -6.799 -0.319 1.00 97.31 84 GLY A N 1
ATOM 611 C CA . GLY A 1 84 ? 0.525 -5.462 -0.328 1.00 97.31 84 GLY A CA 1
ATOM 612 C C . GLY A 1 84 ? -0.124 -5.061 0.992 1.00 97.31 84 GLY A C 1
ATOM 613 O O . GLY A 1 84 ? -0.926 -4.128 1.007 1.00 97.31 84 GLY A O 1
ATOM 614 N N . GLN A 1 85 ? 0.146 -5.782 2.085 1.00 98.25 85 GLN A N 1
ATOM 615 C CA . GLN A 1 85 ? -0.397 -5.475 3.406 1.00 98.25 85 GLN A CA 1
ATOM 616 C C . GLN A 1 85 ? 0.337 -4.279 4.018 1.00 98.25 85 GLN A C 1
ATOM 618 O O . GLN A 1 85 ? 1.553 -4.310 4.210 1.00 98.25 85 GLN A O 1
ATOM 623 N N . CYS A 1 86 ? -0.412 -3.240 4.371 1.00 98.44 86 CYS A N 1
ATOM 624 C CA . CYS A 1 86 ? 0.093 -2.092 5.109 1.00 98.44 86 CYS A CA 1
ATOM 625 C C . CYS A 1 86 ? 0.259 -2.434 6.590 1.00 98.44 86 CYS A C 1
ATOM 627 O O . CYS A 1 86 ? -0.495 -3.230 7.164 1.00 98.44 86 CYS A O 1
ATOM 629 N N . LYS A 1 87 ? 1.228 -1.794 7.239 1.00 98.25 87 LYS A N 1
ATOM 630 C CA . LYS A 1 87 ? 1.415 -1.934 8.680 1.00 98.25 87 LYS A CA 1
ATOM 631 C C . LYS A 1 87 ? 0.430 -1.025 9.413 1.00 98.25 87 LYS A C 1
ATOM 633 O O . LYS A 1 87 ? 0.574 0.194 9.381 1.00 98.25 87 LYS A O 1
ATOM 638 N N . CYS A 1 88 ? -0.587 -1.610 10.040 1.00 98.50 88 CYS A N 1
ATOM 639 C CA . CYS A 1 88 ? -1.659 -0.853 10.687 1.00 98.50 88 CYS A CA 1
ATOM 640 C C . CYS A 1 88 ? -1.295 -0.412 12.105 1.00 98.50 88 CYS A C 1
ATOM 642 O O . CYS A 1 88 ? -0.753 -1.191 12.889 1.00 98.50 88 CYS A O 1
ATOM 644 N N . LYS A 1 89 ? -1.674 0.821 12.449 1.00 98.38 89 LYS A N 1
ATOM 645 C CA . LYS A 1 89 ? -1.663 1.337 13.822 1.00 98.38 89 LYS A CA 1
ATOM 646 C C . LYS A 1 89 ? -2.663 0.569 14.700 1.00 98.38 89 LYS A C 1
ATOM 648 O O . LYS A 1 89 ? -3.561 -0.101 14.177 1.00 98.38 89 LYS A O 1
ATOM 653 N N . PRO A 1 90 ? -2.546 0.661 16.039 1.00 98.06 90 PRO A N 1
ATOM 654 C CA . PRO A 1 90 ? -3.391 -0.096 16.956 1.00 98.06 90 PRO A CA 1
ATOM 655 C C . PRO A 1 90 ? -4.884 0.042 16.650 1.00 98.06 90 PRO A C 1
ATOM 657 O O . PRO A 1 90 ? -5.404 1.143 16.484 1.00 98.06 90 PRO A O 1
ATOM 660 N N . GLY A 1 91 ? -5.574 -1.095 16.576 1.00 97.00 91 GLY A N 1
ATOM 661 C CA . GLY A 1 91 ? -7.016 -1.146 16.350 1.00 97.00 91 GLY A CA 1
ATOM 662 C C . GLY A 1 91 ? -7.474 -0.924 14.907 1.00 97.00 91 GLY A C 1
ATOM 663 O O . GLY A 1 91 ? -8.646 -1.168 14.637 1.00 97.00 91 GLY A O 1
ATOM 664 N N . ALA A 1 92 ? -6.601 -0.514 13.983 1.00 98.06 92 ALA A N 1
ATOM 665 C CA . ALA A 1 92 ? -6.916 -0.452 12.558 1.00 98.06 92 ALA A CA 1
ATOM 666 C C . ALA A 1 92 ? -6.675 -1.810 11.872 1.00 98.06 92 ALA A C 1
ATOM 668 O O . ALA A 1 92 ? -5.867 -2.627 12.317 1.00 98.06 92 ALA A O 1
ATOM 669 N N . THR A 1 93 ? -7.405 -2.080 10.795 1.00 97.31 93 THR A N 1
ATOM 670 C CA . THR A 1 93 ? -7.349 -3.333 10.037 1.00 97.31 93 THR A CA 1
ATOM 671 C C . THR A 1 93 ? -7.734 -3.119 8.573 1.00 97.31 93 THR A C 1
ATOM 673 O O . THR A 1 93 ? -8.134 -2.029 8.178 1.00 97.31 93 THR A O 1
ATOM 676 N N . GLY A 1 94 ? -7.652 -4.184 7.773 1.00 97.31 94 GLY A N 1
ATOM 677 C CA . GLY A 1 94 ? -7.750 -4.138 6.315 1.00 97.31 94 GLY A CA 1
ATOM 678 C C . GLY A 1 94 ? -6.368 -4.138 5.664 1.00 97.31 94 GLY A C 1
ATOM 679 O O . GLY A 1 94 ? -5.360 -3.900 6.329 1.00 97.31 94 GLY A O 1
ATOM 680 N N . ARG A 1 95 ? -6.318 -4.409 4.355 1.00 97.56 95 ARG A N 1
ATOM 681 C CA . ARG A 1 95 ? -5.059 -4.395 3.591 1.00 97.56 95 ARG A CA 1
ATOM 682 C C . ARG A 1 95 ? -4.397 -3.017 3.657 1.00 97.56 95 ARG A C 1
ATOM 684 O O . ARG A 1 95 ? -3.197 -2.933 3.869 1.00 97.56 95 ARG A O 1
ATOM 691 N N . SER A 1 96 ? -5.211 -1.971 3.538 1.00 98.06 96 SER A N 1
ATOM 692 C CA . SER A 1 96 ? -4.834 -0.557 3.570 1.00 98.06 96 SER A CA 1
ATOM 693 C C . SER A 1 96 ? -4.978 0.096 4.947 1.00 98.06 96 SER A C 1
ATOM 695 O O . SER A 1 96 ? -4.720 1.283 5.072 1.00 98.06 96 SER A O 1
ATOM 697 N N . CYS A 1 97 ? -5.375 -0.638 5.993 1.00 98.31 97 CYS A N 1
ATOM 698 C CA . CYS A 1 97 ? -5.662 -0.068 7.317 1.00 98.31 97 CYS A CA 1
ATOM 699 C C . CYS A 1 97 ? -6.771 0.999 7.305 1.00 98.31 97 CYS A C 1
ATOM 701 O O . CYS A 1 97 ? -6.693 1.971 8.043 1.00 98.31 97 CYS A O 1
ATOM 703 N N . ASP A 1 98 ? -7.798 0.820 6.477 1.00 97.44 98 ASP A N 1
ATOM 704 C CA . ASP A 1 98 ? -8.860 1.791 6.179 1.00 97.44 98 ASP A CA 1
ATOM 705 C C . ASP A 1 98 ? -10.051 1.761 7.152 1.00 97.44 98 ASP A C 1
ATOM 707 O O . ASP A 1 98 ? -11.019 2.506 6.994 1.00 97.44 98 ASP A O 1
ATOM 711 N N . ARG A 1 99 ? -10.022 0.874 8.150 1.00 96.12 99 ARG A N 1
ATOM 712 C CA . ARG A 1 99 ? -11.137 0.675 9.085 1.00 96.12 99 ARG A CA 1
ATOM 713 C C . ARG A 1 99 ? -10.680 0.145 10.429 1.00 96.12 99 ARG A C 1
ATOM 715 O O . ARG A 1 99 ? -9.606 -0.433 10.554 1.00 96.12 99 ARG A O 1
ATOM 722 N N . CYS A 1 100 ? -11.538 0.274 11.435 1.00 97.00 100 CYS A N 1
ATOM 723 C CA . CYS A 1 100 ? -11.300 -0.341 12.734 1.00 97.00 100 CYS A CA 1
ATOM 724 C C . CYS A 1 100 ? -11.555 -1.852 12.708 1.00 97.00 100 CYS A C 1
ATOM 726 O O . CYS A 1 100 ? -12.472 -2.343 12.046 1.00 97.00 100 CYS A O 1
ATOM 728 N N . ALA A 1 101 ? -10.744 -2.589 13.460 1.00 96.19 101 ALA A N 1
ATOM 729 C CA . ALA A 1 101 ? -10.991 -3.983 13.781 1.00 96.19 101 ALA A CA 1
ATOM 730 C C . ALA A 1 101 ? -12.240 -4.129 14.663 1.00 96.19 101 ALA A C 1
ATOM 732 O O . ALA A 1 101 ? -12.657 -3.196 15.352 1.00 96.19 101 ALA A O 1
ATOM 733 N N . GLY A 1 102 ? -12.824 -5.329 14.685 1.00 93.19 102 GLY A N 1
ATOM 734 C CA . GLY A 1 102 ? -13.906 -5.637 15.619 1.00 93.19 102 GLY A CA 1
ATOM 735 C C . GLY A 1 102 ? -13.463 -5.403 17.067 1.00 93.19 102 GLY A C 1
ATOM 736 O O . GLY A 1 102 ? -12.376 -5.822 17.459 1.00 93.19 102 GLY A O 1
ATOM 737 N N . GLY A 1 103 ? -14.297 -4.727 17.860 1.00 94.75 103 GLY A N 1
ATOM 738 C CA . GLY A 1 103 ? -13.935 -4.317 19.225 1.00 94.75 103 GLY A CA 1
ATOM 739 C C . GLY A 1 103 ? -13.158 -3.004 19.317 1.00 94.75 103 GLY A C 1
ATOM 740 O O . GLY A 1 103 ? -12.683 -2.659 20.402 1.00 94.75 103 GLY A O 1
ATOM 741 N N . TYR A 1 104 ? -13.050 -2.267 18.211 1.00 97.06 104 TYR A N 1
ATOM 742 C CA . TYR A 1 104 ? -12.497 -0.921 18.156 1.00 97.06 104 TYR A CA 1
ATOM 743 C C . TYR A 1 104 ? -13.462 0.043 17.454 1.00 97.06 104 TYR A C 1
ATOM 745 O O . TYR A 1 104 ? -14.301 -0.365 16.653 1.00 97.06 104 TYR A O 1
ATOM 753 N N . TRP A 1 105 ? -13.333 1.330 17.757 1.00 96.44 105 TRP A N 1
ATOM 754 C CA . TRP A 1 105 ? -14.154 2.420 17.229 1.00 96.44 105 TRP A CA 1
ATOM 755 C C . TRP A 1 105 ? -13.320 3.705 17.109 1.00 96.44 105 TRP A C 1
ATOM 757 O O . TRP A 1 105 ? -12.148 3.716 17.491 1.00 96.44 105 TRP A O 1
ATOM 767 N N . ASN A 1 106 ? -13.916 4.782 16.588 1.00 95.75 106 ASN A N 1
ATOM 768 C CA . ASN A 1 106 ? -13.262 6.087 16.410 1.00 95.75 106 ASN A CA 1
ATOM 769 C C . ASN A 1 106 ? -11.980 6.017 15.552 1.00 95.75 106 ASN A C 1
ATOM 771 O O . ASN A 1 106 ? -10.863 6.128 16.061 1.00 95.75 106 ASN A O 1
ATOM 775 N N . TYR A 1 107 ? -12.155 5.800 14.246 1.00 96.38 107 TYR A N 1
ATOM 776 C CA . TYR A 1 107 ? -11.059 5.748 13.278 1.00 96.38 107 TYR A CA 1
ATOM 777 C C . TYR A 1 107 ? -10.402 7.123 13.102 1.00 96.38 107 TYR A C 1
ATOM 779 O O . TYR A 1 107 ? -11.077 8.103 12.791 1.00 96.38 107 TYR A O 1
ATOM 787 N N . THR A 1 108 ? -9.083 7.182 13.276 1.00 96.44 108 THR A N 1
ATOM 788 C CA . THR A 1 108 ? -8.268 8.393 13.110 1.00 96.44 108 THR A CA 1
ATOM 789 C C . THR A 1 108 ? -6.895 8.037 12.540 1.00 96.44 108 THR A C 1
ATOM 791 O O . THR A 1 108 ? -6.487 6.875 12.567 1.00 96.44 108 THR A O 1
ATOM 794 N N . SER A 1 109 ? -6.104 9.039 12.156 1.00 96.75 109 SER A N 1
ATOM 795 C CA . SER A 1 109 ? -4.677 8.862 11.853 1.00 96.75 109 SER A CA 1
ATOM 796 C C . SER A 1 109 ? -3.853 8.255 13.000 1.00 96.75 109 SER A C 1
ATOM 798 O O . SER A 1 109 ? -2.742 7.784 12.773 1.00 96.75 109 SER A O 1
ATOM 800 N N . GLY A 1 110 ? -4.366 8.222 14.236 1.00 96.62 110 GLY A N 1
ATOM 801 C CA . GLY A 1 110 ? -3.747 7.535 15.374 1.00 96.62 110 GLY A CA 1
ATOM 802 C C . GLY A 1 110 ? -4.064 6.036 15.473 1.00 96.62 110 GLY A C 1
ATOM 803 O O . GLY A 1 110 ? -3.533 5.372 16.362 1.00 96.62 110 GLY A O 1
ATOM 804 N N . GLY A 1 111 ? -4.909 5.496 14.590 1.00 97.06 111 GLY A N 1
ATOM 805 C CA . GLY A 1 111 ? -5.501 4.165 14.719 1.00 97.06 111 GLY A CA 1
ATOM 806 C C . GLY A 1 111 ? -6.933 4.234 15.249 1.00 97.06 111 GLY A C 1
ATOM 807 O O . GLY A 1 111 ? -7.661 5.193 14.982 1.00 97.06 111 GLY A O 1
ATOM 808 N N . CYS A 1 112 ? -7.333 3.214 16.007 1.00 97.38 112 CYS A N 1
ATOM 809 C CA . CYS A 1 112 ? -8.661 3.118 16.605 1.00 97.38 112 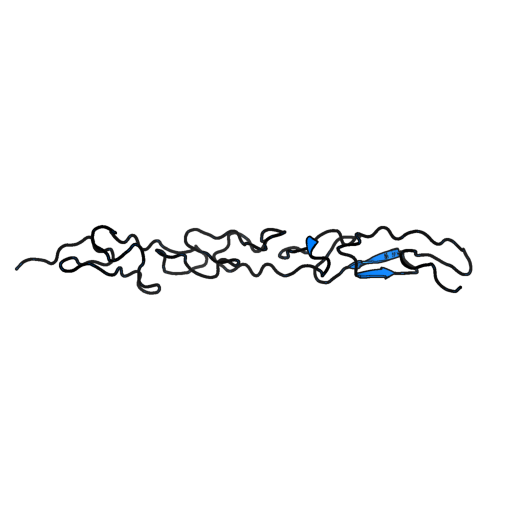CYS A CA 1
ATOM 810 C C . CYS A 1 112 ? -8.605 2.888 18.116 1.00 97.38 112 CYS A C 1
ATOM 812 O O . CYS A 1 112 ? -7.663 2.311 18.665 1.00 97.38 112 CYS A O 1
ATOM 814 N N . VAL A 1 113 ? -9.672 3.292 18.796 1.00 96.50 113 VAL A N 1
ATOM 815 C CA . VAL A 1 113 ? -9.833 3.159 20.244 1.00 96.50 113 VAL A CA 1
ATOM 816 C C . VAL A 1 113 ? -10.539 1.847 20.562 1.00 96.50 113 VAL A C 1
A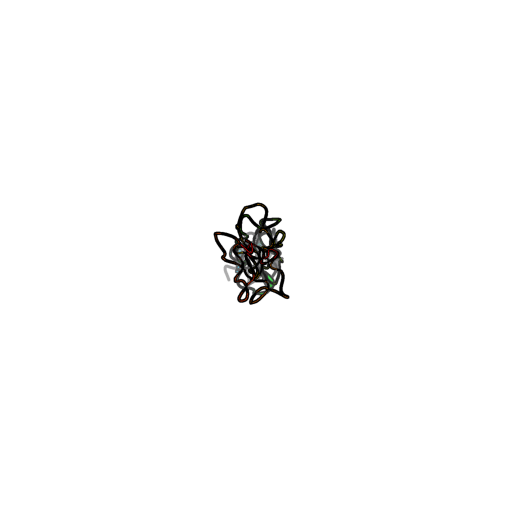TOM 818 O O . VAL A 1 113 ? -11.542 1.511 19.942 1.00 96.50 113 VAL A O 1
ATOM 821 N N . SER A 1 114 ? -10.035 1.087 21.535 1.00 96.62 114 SER A N 1
ATOM 822 C CA . SER A 1 114 ? -10.706 -0.143 21.974 1.00 96.62 114 SER A CA 1
ATOM 823 C C . SER A 1 114 ? -12.044 0.176 22.650 1.00 96.62 114 SER A C 1
ATOM 825 O O . SER A 1 114 ? -12.127 1.089 23.472 1.00 96.62 114 SER A O 1
ATOM 827 N N . CYS A 1 115 ? -13.080 -0.606 22.342 1.00 96.06 115 CYS A N 1
ATOM 828 C CA . CYS A 1 115 ? -14.394 -0.501 22.977 1.00 96.06 115 CYS A CA 1
ATOM 829 C C . CYS A 1 115 ? -14.310 -0.723 24.497 1.00 96.06 115 CYS A C 1
ATOM 831 O O . CYS A 1 115 ? -14.915 -0.000 25.286 1.00 96.06 115 CYS A O 1
ATOM 833 N N . GLY A 1 116 ? -13.536 -1.728 24.926 1.00 95.12 116 GLY A N 1
ATOM 834 C CA . GLY A 1 116 ? -13.406 -2.079 26.342 1.00 95.12 116 GLY A CA 1
ATOM 835 C C . GLY A 1 116 ? -14.698 -2.602 26.985 1.00 95.12 116 GLY A C 1
ATOM 836 O O . GLY A 1 116 ? -14.864 -2.444 28.194 1.00 95.12 116 GLY A O 1
ATOM 837 N N . CYS A 1 117 ? -15.601 -3.205 26.202 1.00 95.62 117 CYS A N 1
ATOM 838 C CA . CYS A 1 117 ? -16.828 -3.815 26.712 1.00 95.62 117 CYS A CA 1
ATOM 839 C C . CYS A 1 117 ? -16.516 -4.948 27.693 1.00 95.62 117 CYS A C 1
ATOM 841 O O . CYS A 1 117 ? -15.680 -5.814 27.415 1.00 95.62 117 CYS A O 1
ATOM 843 N N . LYS A 1 118 ? -17.211 -4.977 28.832 1.00 94.69 118 LYS A N 1
ATOM 844 C CA . LYS A 1 118 ? -17.140 -6.094 29.774 1.00 94.69 118 LYS A CA 1
ATOM 845 C C . LYS A 1 118 ? -17.904 -7.288 29.214 1.00 94.69 118 LYS A C 1
ATOM 847 O O . LYS A 1 118 ? -19.103 -7.382 29.419 1.00 94.69 118 LYS A O 1
ATOM 852 N N . SER A 1 119 ? -17.198 -8.223 28.579 1.00 91.62 119 SER A N 1
ATOM 853 C CA . SER A 1 119 ? -17.784 -9.406 27.923 1.00 91.62 119 SER A CA 1
ATOM 854 C C . SER A 1 119 ? -18.654 -10.289 28.825 1.00 91.62 119 SER A C 1
ATOM 856 O O . SER A 1 119 ? -19.464 -11.053 28.321 1.00 91.62 119 SER A O 1
ATOM 858 N N . GLU A 1 120 ? -18.482 -10.211 30.147 1.00 92.94 120 GLU A N 1
ATOM 859 C CA . GLU A 1 120 ? -19.356 -10.881 31.124 1.00 92.94 120 GLU A CA 1
ATOM 860 C C . GLU A 1 120 ? -20.767 -10.266 31.173 1.00 92.94 120 GLU A C 1
ATOM 862 O O . GLU A 1 120 ? -21.730 -10.938 31.532 1.00 92.94 120 GLU A O 1
ATOM 867 N N . TYR A 1 121 ? -20.884 -8.987 30.810 1.00 93.31 121 TYR A N 1
ATOM 868 C CA . TYR A 1 121 ? -22.078 -8.156 30.955 1.00 93.31 121 TYR A CA 1
ATOM 869 C C . TYR A 1 121 ? -22.515 -7.472 29.649 1.00 93.31 121 TYR A C 1
ATOM 871 O O . TYR A 1 121 ? -23.462 -6.682 29.649 1.00 93.31 121 TYR A O 1
ATOM 879 N N . SER A 1 122 ? -21.850 -7.771 28.534 1.00 94.38 122 SER A N 1
ATOM 880 C CA . SER A 1 122 ? -22.178 -7.302 27.189 1.00 94.38 122 SER A CA 1
ATOM 881 C C . SER A 1 122 ? -22.389 -8.479 26.239 1.00 94.38 122 SER A C 1
ATOM 883 O O . SER A 1 122 ? -21.864 -9.569 26.450 1.00 94.38 122 SER A O 1
ATOM 885 N N . LEU A 1 123 ? -23.126 -8.258 25.149 1.00 91.75 123 LEU A N 1
ATOM 886 C CA . LEU A 1 123 ? -23.373 -9.279 24.119 1.00 91.75 123 LEU A CA 1
ATOM 887 C C . LEU A 1 123 ? -22.119 -9.663 23.307 1.00 91.75 123 LEU A C 1
ATOM 889 O O . LEU A 1 123 ? -22.153 -10.583 22.494 1.00 91.75 123 LEU A O 1
ATOM 893 N N . GLY A 1 124 ? -20.997 -8.984 23.540 1.00 91.00 124 GLY A N 1
ATOM 894 C CA . GLY A 1 124 ? -19.698 -9.291 22.957 1.00 91.00 124 GLY A CA 1
ATOM 895 C C . GLY A 1 124 ? -18.655 -8.231 23.299 1.00 91.00 124 GLY A C 1
ATOM 896 O O . GLY A 1 124 ? -18.872 -7.370 24.152 1.00 91.00 124 GLY A O 1
ATOM 897 N N . PHE A 1 125 ? -17.515 -8.282 22.613 1.00 91.25 125 PHE A N 1
ATOM 898 C CA . PHE A 1 125 ? -16.436 -7.291 22.733 1.00 91.25 125 PHE A CA 1
ATOM 899 C C . PHE A 1 125 ? -16.607 -6.088 21.786 1.00 91.25 125 PHE A C 1
ATOM 901 O O . PHE A 1 125 ? -15.839 -5.130 21.864 1.00 91.25 125 PHE A O 1
ATOM 908 N N . GLY A 1 126 ? -17.581 -6.153 20.873 1.00 92.69 126 GLY A N 1
ATOM 909 C CA . GLY A 1 126 ? -17.894 -5.100 19.911 1.00 92.69 126 GLY A CA 1
ATOM 910 C C . GLY A 1 126 ? -18.719 -3.965 20.514 1.00 92.69 126 GLY A C 1
ATOM 911 O O . GLY A 1 126 ? -19.465 -4.155 21.472 1.00 92.69 126 GLY A O 1
ATOM 912 N N . CYS A 1 127 ? -18.602 -2.790 19.907 1.00 95.19 127 CYS A N 1
ATOM 913 C CA . CYS A 1 127 ? -19.379 -1.607 20.244 1.00 95.19 127 CYS A CA 1
ATOM 914 C C . CYS A 1 127 ? -19.800 -0.862 18.976 1.00 95.19 127 CYS A C 1
ATOM 916 O O . CYS A 1 127 ? -19.351 -1.175 17.870 1.00 95.19 127 CYS A O 1
ATOM 918 N N . ASN A 1 128 ? -20.671 0.131 19.133 1.00 94.19 128 ASN A N 1
ATOM 919 C CA . ASN A 1 128 ? -21.047 1.022 18.047 1.00 94.19 128 ASN A CA 1
ATOM 920 C C . ASN A 1 128 ? -19.810 1.746 17.478 1.00 94.19 128 ASN A C 1
ATOM 922 O O . ASN A 1 128 ? -19.058 2.375 18.218 1.00 94.19 128 ASN A O 1
ATOM 926 N N . ALA A 1 129 ? -19.629 1.699 16.157 1.00 88.75 129 ALA A N 1
ATOM 927 C CA . ALA A 1 129 ? -18.437 2.232 15.493 1.00 88.75 129 ALA A CA 1
ATOM 928 C C . ALA A 1 129 ? -18.267 3.762 15.610 1.00 88.75 129 ALA A C 1
ATOM 930 O O . ALA A 1 129 ? -17.145 4.253 15.484 1.00 88.75 129 ALA A O 1
ATOM 931 N N . LEU A 1 130 ? -19.355 4.507 15.850 1.00 87.62 130 LEU A N 1
ATOM 932 C CA . LEU A 1 130 ? -19.327 5.963 16.010 1.00 87.62 130 LEU A CA 1
ATOM 933 C C . LEU A 1 130 ? -19.287 6.388 17.478 1.00 87.62 130 LEU A C 1
ATOM 935 O O . LEU A 1 130 ? -18.546 7.302 17.822 1.00 87.62 130 LEU A O 1
ATOM 939 N N . THR A 1 131 ? -20.096 5.761 18.334 1.00 92.56 131 THR A N 1
ATOM 940 C CA . THR A 1 131 ? -20.253 6.208 19.729 1.00 92.56 131 THR A CA 1
ATOM 941 C C . THR A 1 131 ? -19.408 5.432 20.728 1.00 92.56 131 THR A C 1
ATOM 943 O O . THR A 1 131 ? -19.255 5.884 21.855 1.00 92.56 131 THR A O 1
ATOM 946 N N . GLY A 1 132 ? -18.905 4.249 20.368 1.00 94.56 132 GLY A N 1
ATOM 947 C CA . GLY A 1 132 ? -18.198 3.376 21.302 1.00 94.56 132 GLY A CA 1
ATOM 948 C C . GLY A 1 132 ? -19.102 2.631 22.290 1.00 94.56 132 GLY A C 1
ATOM 949 O O . GLY A 1 132 ? -18.599 1.879 23.121 1.00 94.56 132 GLY A O 1
ATOM 950 N N . GLN A 1 133 ? -20.427 2.795 22.201 1.00 95.75 133 GLN A N 1
ATOM 951 C CA . GLN A 1 133 ? -21.384 2.182 23.125 1.00 95.75 133 GLN A CA 1
ATOM 952 C C . GLN A 1 133 ? -21.456 0.662 22.935 1.00 95.75 133 GLN A C 1
ATOM 954 O O . GLN A 1 133 ? -21.760 0.177 21.841 1.00 95.75 133 GLN A O 1
ATOM 959 N N . CYS A 1 134 ? -21.227 -0.079 24.016 1.00 96.12 134 CYS A N 1
ATOM 960 C CA . CYS A 1 134 ? -21.407 -1.525 24.080 1.00 96.12 134 CYS A CA 1
ATOM 961 C C . CYS A 1 134 ? -22.887 -1.903 24.223 1.00 96.12 134 CYS A C 1
ATOM 963 O O . CYS A 1 134 ? -23.686 -1.165 24.808 1.00 96.12 134 CYS A O 1
ATOM 965 N N . GLU A 1 135 ? -23.247 -3.085 23.729 1.00 95.00 135 GLU A N 1
ATOM 966 C CA . GLU A 1 135 ? -24.591 -3.635 23.896 1.00 95.00 135 GLU A CA 1
ATOM 967 C C . GLU A 1 135 ? -24.664 -4.448 25.197 1.00 95.00 135 GLU A C 1
ATOM 969 O O . GLU A 1 135 ? -24.089 -5.535 25.297 1.00 95.00 135 GLU A O 1
ATOM 974 N N . CYS A 1 136 ? -25.311 -3.884 26.221 1.00 95.44 136 CYS A N 1
ATOM 975 C CA . CYS A 1 136 ? -25.333 -4.451 27.570 1.00 95.44 136 CYS A CA 1
ATOM 976 C C . CYS A 1 136 ? -26.427 -5.502 27.759 1.00 95.44 136 CYS A C 1
ATOM 978 O O . CYS A 1 136 ? -27.526 -5.389 27.217 1.00 95.44 136 CYS A O 1
ATOM 980 N N . LEU A 1 137 ? -26.130 -6.503 28.589 1.00 94.44 137 LEU A N 1
ATOM 981 C CA . LEU A 1 137 ? -27.112 -7.481 29.045 1.00 94.44 137 LEU A CA 1
ATOM 982 C C . LEU A 1 137 ? -28.152 -6.835 29.972 1.00 94.44 137 LEU A C 1
ATOM 984 O O . LEU A 1 137 ? -27.931 -5.782 30.576 1.00 94.44 137 LEU A O 1
ATOM 988 N N . GLN A 1 138 ? -29.306 -7.493 30.101 1.00 92.81 138 GLN A N 1
ATOM 989 C CA . GLN A 1 138 ? -30.420 -6.993 30.900 1.00 92.81 138 GLN A CA 1
ATOM 990 C C . GLN A 1 138 ? -29.998 -6.721 32.351 1.00 92.81 138 GLN A C 1
ATOM 992 O O . GLN A 1 138 ? -29.503 -7.602 33.049 1.00 92.81 138 GLN A O 1
ATOM 997 N N . GLY A 1 139 ? -30.256 -5.498 32.820 1.00 91.25 139 GLY A N 1
ATOM 998 C CA . GLY A 1 139 ? -29.935 -5.080 34.186 1.00 91.25 139 GLY A CA 1
ATOM 999 C C . GLY A 1 139 ? -28.523 -4.520 34.374 1.00 91.25 139 GLY A C 1
ATOM 1000 O O . GLY A 1 139 ? -28.168 -4.219 35.510 1.00 91.25 139 GLY A O 1
ATOM 1001 N N . VAL A 1 140 ? -27.751 -4.332 33.297 1.00 94.75 140 VAL A N 1
ATOM 1002 C CA . VAL A 1 140 ? -26.441 -3.662 33.311 1.00 94.75 140 VAL A CA 1
ATOM 1003 C C . VAL A 1 140 ? -26.492 -2.407 32.440 1.00 94.75 140 VAL A C 1
ATOM 1005 O O . VAL A 1 140 ? -27.154 -2.385 31.404 1.00 94.75 140 VAL A O 1
ATOM 1008 N N . ILE A 1 141 ? -25.825 -1.342 32.879 1.00 93.25 141 ILE A N 1
ATOM 1009 C CA . ILE A 1 141 ? -25.775 -0.046 32.194 1.00 93.25 141 ILE A CA 1
ATOM 1010 C C . ILE A 1 141 ? -24.327 0.459 32.071 1.00 93.25 141 ILE A C 1
ATOM 1012 O O . ILE A 1 141 ? -23.387 -0.161 32.570 1.00 93.25 141 ILE A O 1
ATOM 1016 N N . GLY A 1 142 ? -24.160 1.609 31.415 1.00 93.19 142 GLY A N 1
ATOM 1017 C CA . GLY A 1 142 ? -22.867 2.249 31.162 1.00 93.19 142 GLY A CA 1
ATOM 1018 C C . GLY A 1 142 ? -22.368 2.014 29.736 1.00 93.19 142 GLY A C 1
ATOM 1019 O O . GLY A 1 142 ? -22.820 1.101 29.046 1.00 93.19 142 GLY A O 1
ATOM 1020 N N . GLU A 1 143 ? -21.419 2.835 29.283 1.00 93.75 143 GLU A N 1
ATOM 1021 C CA . GLU A 1 143 ? -20.865 2.723 27.922 1.00 93.75 143 GLU A CA 1
ATOM 1022 C C . GLU A 1 143 ? -20.132 1.401 27.697 1.00 93.75 143 GLU A C 1
ATOM 1024 O O . GLU A 1 143 ? -20.150 0.863 26.593 1.00 93.75 143 GLU A O 1
ATOM 1029 N N . LYS A 1 144 ? -19.547 0.851 28.768 1.00 95.50 144 LYS A N 1
ATOM 1030 C CA . LYS A 1 144 ? -18.743 -0.380 28.770 1.00 95.50 144 LYS A CA 1
ATOM 1031 C C . LYS A 1 144 ? -19.436 -1.566 29.444 1.00 95.50 144 LYS A C 1
ATOM 1033 O O . LYS A 1 144 ? -18.810 -2.613 29.611 1.00 95.50 144 LYS A O 1
ATOM 1038 N N . CYS A 1 145 ? -20.709 -1.408 29.815 1.00 95.25 145 CYS A N 1
ATOM 1039 C CA . CYS A 1 145 ? -21.496 -2.395 30.560 1.00 95.25 145 CYS A CA 1
ATOM 1040 C C . CYS A 1 145 ? -20.847 -2.795 31.893 1.00 95.25 145 CYS A C 1
ATOM 1042 O O . CYS A 1 145 ? -20.709 -3.970 32.218 1.00 95.25 145 CYS A O 1
ATOM 1044 N N . ASP A 1 146 ? -20.401 -1.801 32.654 1.00 94.31 146 ASP A N 1
ATOM 1045 C CA . ASP A 1 146 ? -19.661 -1.961 33.906 1.00 94.31 146 ASP A CA 1
ATOM 1046 C C . ASP A 1 146 ? -20.380 -1.353 35.121 1.00 94.31 146 ASP A C 1
ATOM 1048 O O . ASP A 1 146 ? -19.825 -1.326 36.220 1.00 94.31 146 ASP A O 1
ATOM 1052 N N . GLN A 1 147 ? -21.616 -0.877 34.947 1.00 93.44 147 GLN A N 1
ATOM 1053 C CA . GLN A 1 147 ? -22.379 -0.201 35.992 1.00 93.44 147 GLN A CA 1
ATOM 1054 C C . GLN A 1 147 ? -23.718 -0.885 36.262 1.00 93.44 147 GLN A C 1
ATOM 1056 O O . GLN A 1 147 ? -24.397 -1.380 35.362 1.00 93.44 147 GLN A O 1
ATOM 1061 N N . CYS A 1 148 ? -24.142 -0.839 37.524 1.00 89.62 148 CYS A N 1
ATOM 1062 C CA . CYS A 1 148 ? -25.469 -1.279 37.931 1.00 89.62 148 CYS A CA 1
ATOM 1063 C C . CYS A 1 148 ? -26.461 -0.105 37.882 1.00 89.62 148 CYS A C 1
ATOM 1065 O O . CYS A 1 148 ? -26.124 0.997 38.333 1.00 89.62 148 CYS A O 1
ATOM 1067 N N . PRO A 1 149 ? -27.703 -0.318 37.415 1.00 87.56 149 PRO A N 1
ATOM 1068 C CA . PRO A 1 149 ? -28.753 0.682 37.528 1.00 87.56 149 PRO A CA 1
ATOM 1069 C C . PRO A 1 149 ? -29.004 1.005 39.005 1.00 87.56 149 PRO A C 1
ATOM 1071 O O . PRO A 1 149 ? -29.067 0.107 39.851 1.00 87.56 149 PRO A O 1
ATOM 1074 N N . ARG A 1 150 ? -29.124 2.298 39.335 1.00 85.56 150 ARG A N 1
ATOM 1075 C CA . ARG A 1 150 ? -29.415 2.718 40.712 1.00 85.56 150 ARG A CA 1
ATOM 1076 C C . ARG A 1 150 ? -30.761 2.141 41.140 1.00 85.56 150 ARG A C 1
ATOM 1078 O O . ARG A 1 150 ? -31.761 2.332 40.454 1.00 85.56 150 ARG A O 1
ATOM 1085 N N . ARG A 1 151 ? -30.775 1.462 42.287 1.00 80.50 151 ARG A N 1
ATOM 1086 C CA . ARG A 1 151 ? -32.011 1.091 42.977 1.00 80.50 151 ARG A CA 1
ATOM 1087 C C . ARG A 1 151 ? -32.506 2.308 43.759 1.00 80.50 151 ARG A C 1
ATOM 1089 O O . ARG A 1 151 ? -31.714 2.910 44.485 1.00 80.50 151 ARG A O 1
ATOM 1096 N N . TRP A 1 152 ? -33.769 2.672 43.563 1.00 66.25 152 TRP A N 1
ATOM 1097 C CA . TRP A 1 152 ? -34.494 3.659 44.366 1.00 66.25 152 TRP A CA 1
ATOM 1098 C C . TRP A 1 152 ? -35.455 2.928 45.293 1.00 66.25 152 TRP A C 1
ATOM 1100 O O . TRP A 1 152 ? -36.039 1.921 44.827 1.00 66.25 152 TRP A O 1
#

Sequence (152 aa):
CSLCAPGFYGDAVNLKNCQACICDETGTDHCESFSGRCVCKPNVIGEKCDRCEVEHYGFQSGRGCVPCECAEASESDQCDDVTGQCKCKPGATGRSCDRCAGGYWNYTSGGCVSCGCKSEYSLGFGCNALTGQCECLQGVIGEKCDQCPRRW

Foldseek 3Di:
DQFDDFQWADGCDPPVDTDGQQADQLFFPGADRHPSFTDGAPQQDDSRSPAGHFQWADSVVSRHTDGLQADLQFPDSGADRHQSATHGAPQFDDSRSPAGDFQWADQDSNHTHGLQAPCVFFPHSGDDRHPSATHGDPQFDDSRSPDGDDDD

Radius of gyration: 27.64 Å; chains: 1; bounding box: 64×20×86 Å

Organism: Anoplophora glabripennis (NCBI:txid217634)

InterPro domains:
  IPR002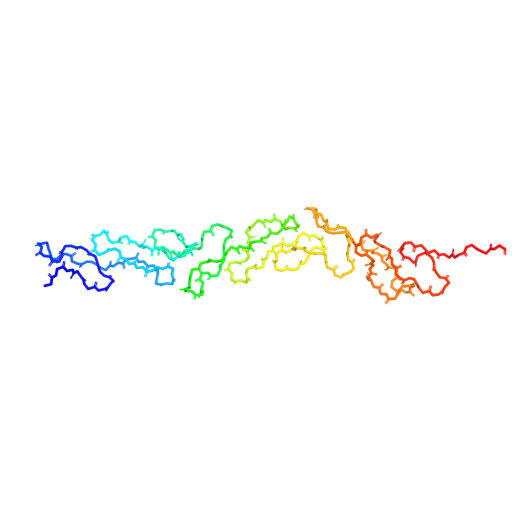049 Laminin-type EGF domain [PF00053] (21-65)
  IPR002049 Laminin-type EGF domain [PF00053] (68-112)
  IPR002049 Laminin-type EGF domain [PF00053] (115-150)
  IPR002049 Laminin-type EGF domain [PS01248] (86-117)
  IPR002049 Laminin-type EGF domain [PS50027] (21-67)
  IPR002049 Laminin-type EGF domain [PS50027] (68-114)
  IPR002049 Laminin-type EGF domain [SM00180] (21-65)
  IPR002049 Laminin-type EGF domain [SM00180] (68-112)
  IPR002049 Laminin-type EGF domain [SM00180] (115-148)
  IPR002049 Laminin-type EGF domain [cd00055] (20-64)
  IPR002049 Laminin-type EGF domain [cd00055] (67-111)
  IPR002049 Laminin-type EGF domain [cd00055] (114-148)
  IPR050440 Laminin/Netrin Extracellular Matrix [PTHR10574] (1-110)

Secondary structure (DSSP, 8-state):
--SPPTTEES-TTTT---EE----TTTEEEE-TTT--EEEPTTEESTT--EEPTTEE-GGGSS--EE----TTEEEEEE-TTT--EEEPTTEESTT--EEPTTEEEEETTEEEE----TTTEEEEEE-TTT--EEEPTT-BSTTS-BPPPP-